Protein AF-A0A969IL76-F1 (afdb_monomer_lite)

Structure (mmCIF, N/CA/C/O backbone):
data_AF-A0A969IL76-F1
#
_entry.id   AF-A0A969IL76-F1
#
loop_
_atom_site.group_PDB
_atom_site.id
_atom_site.type_symbol
_atom_site.label_atom_id
_atom_site.label_alt_id
_atom_site.label_comp_id
_atom_site.label_asym_id
_atom_site.label_entity_id
_atom_site.label_seq_id
_atom_site.pdbx_PDB_ins_code
_atom_site.Cartn_x
_atom_site.Cartn_y
_atom_site.Cartn_z
_atom_site.occupancy
_atom_site.B_iso_or_equiv
_atom_site.auth_seq_id
_atom_site.auth_comp_id
_atom_site.auth_asym_id
_atom_site.auth_atom_id
_atom_site.pdbx_PDB_model_num
ATOM 1 N N . MET A 1 1 ? -56.607 18.723 45.621 1.00 51.91 1 MET A N 1
ATOM 2 C CA . MET A 1 1 ? -55.241 18.158 45.677 1.00 51.91 1 MET A CA 1
ATOM 3 C C . MET A 1 1 ? -55.173 16.922 44.776 1.00 51.91 1 MET A C 1
ATOM 5 O O . MET A 1 1 ? -55.652 15.881 45.191 1.00 51.91 1 MET A O 1
ATOM 9 N N . LYS A 1 2 ? -54.676 17.063 43.535 1.00 43.62 2 LYS A N 1
ATOM 10 C CA . LYS A 1 2 ? -53.879 16.081 42.757 1.00 43.62 2 LYS A CA 1
ATOM 11 C C . LYS A 1 2 ? -53.755 16.563 41.303 1.00 43.62 2 LYS A C 1
ATOM 13 O O . LYS A 1 2 ? -54.692 16.467 40.523 1.00 43.62 2 LYS A O 1
ATOM 18 N N . ARG A 1 3 ? -52.577 17.098 40.970 1.00 59.78 3 ARG A N 1
ATOM 19 C CA . ARG A 1 3 ? -52.021 17.029 39.610 1.00 59.78 3 ARG A CA 1
ATOM 20 C C . ARG A 1 3 ? -51.674 15.563 39.344 1.00 59.78 3 ARG A C 1
ATOM 22 O O . ARG A 1 3 ? -51.289 14.897 40.299 1.00 59.78 3 ARG A O 1
ATOM 29 N N . ASN A 1 4 ? -51.799 15.114 38.096 1.00 47.81 4 ASN A N 1
ATOM 30 C CA . ASN A 1 4 ? -50.833 14.242 37.422 1.00 47.81 4 ASN A CA 1
ATOM 31 C C . ASN A 1 4 ? -51.156 14.210 35.921 1.00 47.81 4 ASN A C 1
ATOM 33 O O . ASN A 1 4 ? -52.094 13.560 35.472 1.00 47.81 4 ASN A O 1
ATOM 37 N N . ASP A 1 5 ? -50.358 14.985 35.200 1.00 66.06 5 ASP A N 1
ATOM 38 C CA . ASP A 1 5 ? -50.086 14.936 33.769 1.00 66.06 5 ASP A CA 1
ATOM 39 C C . ASP A 1 5 ? -49.257 13.680 33.464 1.00 66.06 5 ASP A C 1
ATOM 41 O O . ASP A 1 5 ? -48.205 13.531 34.078 1.00 66.06 5 ASP A O 1
ATOM 45 N N . VAL A 1 6 ? -49.724 12.798 32.568 1.00 59.19 6 VAL A N 1
ATOM 46 C CA . VAL A 1 6 ? -48.875 11.921 31.737 1.00 59.19 6 VAL A CA 1
ATOM 47 C C . VAL A 1 6 ? -49.661 11.514 30.481 1.00 59.19 6 VAL A C 1
ATOM 49 O O . VAL A 1 6 ? -50.317 10.474 30.449 1.00 59.19 6 VAL A O 1
ATOM 52 N N . THR A 1 7 ? -49.537 12.283 29.401 1.00 58.59 7 THR A N 1
ATOM 53 C CA . THR A 1 7 ? -49.655 11.727 28.040 1.00 58.59 7 THR A CA 1
ATOM 54 C C . THR A 1 7 ? -48.449 12.156 27.214 1.00 58.59 7 THR A C 1
ATOM 56 O O . THR A 1 7 ? -48.545 13.014 26.340 1.00 58.59 7 THR A O 1
ATOM 59 N N . SER A 1 8 ? -47.291 11.554 27.492 1.00 55.03 8 SER A N 1
ATOM 60 C CA . SER A 1 8 ? -46.182 11.561 26.534 1.00 55.03 8 SER A CA 1
ATOM 61 C C . SER A 1 8 ? -46.466 10.513 25.451 1.00 55.03 8 SER A C 1
ATOM 63 O O . SER A 1 8 ? -46.697 9.351 25.796 1.00 55.03 8 SER A O 1
ATOM 65 N N . PRO A 1 9 ? -46.457 10.869 24.153 1.00 56.50 9 PRO A N 1
ATOM 66 C CA . PRO A 1 9 ? -46.603 9.890 23.080 1.00 56.50 9 PRO A CA 1
ATOM 67 C C . PRO A 1 9 ? -45.415 8.914 23.095 1.00 56.50 9 PRO A C 1
ATOM 69 O O . PRO A 1 9 ? -44.313 9.314 23.488 1.00 56.50 9 PRO A O 1
ATOM 72 N N . PRO A 1 10 ? -45.588 7.650 22.655 1.00 51.94 10 PRO A N 1
ATOM 73 C CA . PRO A 1 10 ? -44.478 6.716 22.561 1.00 51.94 10 PRO A CA 1
ATOM 74 C C . PRO A 1 10 ? -43.423 7.320 21.639 1.00 51.94 10 PRO A C 1
ATOM 76 O O . PRO A 1 10 ? -43.645 7.542 20.444 1.00 51.94 10 PRO A O 1
ATOM 79 N N . GLY A 1 11 ? -42.280 7.640 22.244 1.00 46.88 11 GLY A N 1
ATOM 80 C CA . GLY A 1 11 ? -41.111 8.129 21.548 1.00 46.88 11 GLY A CA 1
ATOM 81 C C . GLY A 1 11 ? -40.832 7.219 20.365 1.00 46.88 11 GLY A C 1
ATOM 82 O O . GLY A 1 11 ? -40.855 5.993 20.478 1.00 46.88 11 GLY A O 1
ATOM 83 N N . LYS A 1 12 ? -40.569 7.839 19.216 1.00 50.34 12 LYS A N 1
ATOM 84 C CA . LYS A 1 12 ? -39.973 7.204 18.045 1.00 50.34 12 LYS A CA 1
ATOM 85 C C . LYS A 1 12 ? -38.573 6.717 18.429 1.00 50.34 12 LYS A C 1
ATOM 87 O O . LYS A 1 12 ? -37.572 7.277 17.985 1.00 50.34 12 LYS A O 1
ATOM 92 N N . TYR A 1 13 ? -38.484 5.690 19.268 1.00 49.72 13 TYR A N 1
ATOM 93 C CA . TYR A 1 13 ? -37.278 4.910 19.459 1.00 49.72 13 TYR A CA 1
ATOM 94 C C . TYR A 1 13 ? -37.079 4.172 18.147 1.00 49.72 13 TYR A C 1
ATOM 96 O O . TYR A 1 13 ? -37.554 3.060 17.933 1.00 49.72 13 TYR A O 1
ATOM 104 N N . ARG A 1 14 ? -36.414 4.859 17.217 1.00 55.66 14 ARG A N 1
ATOM 105 C CA . ARG A 1 14 ? -35.751 4.261 16.073 1.00 55.66 14 ARG A CA 1
ATOM 106 C C . ARG A 1 14 ? -34.728 3.296 16.666 1.00 55.66 14 ARG A C 1
ATOM 108 O O . ARG A 1 14 ? -33.572 3.659 16.855 1.00 55.66 14 ARG A O 1
ATOM 115 N N . MET A 1 15 ? -35.190 2.094 17.007 1.00 47.78 15 MET A N 1
ATOM 116 C CA . MET A 1 15 ? -34.376 0.900 17.156 1.00 47.78 15 MET A CA 1
ATOM 117 C C . MET A 1 15 ? -33.636 0.789 15.834 1.00 47.78 15 MET A C 1
ATOM 119 O O . MET A 1 15 ? -34.172 0.329 14.827 1.00 47.78 15 MET A O 1
ATOM 123 N N . LYS A 1 16 ? -32.436 1.359 15.798 1.00 51.28 16 LYS A N 1
ATOM 124 C CA . LYS A 1 16 ? -31.482 1.137 14.731 1.00 51.28 16 LYS A CA 1
ATOM 125 C C . LYS A 1 16 ? -31.184 -0.351 14.855 1.00 51.28 16 LYS A C 1
ATOM 127 O O . LYS A 1 16 ? -30.433 -0.721 15.742 1.00 51.28 16 LYS A O 1
ATOM 132 N N . GLN A 1 17 ? -31.915 -1.179 14.104 1.00 54.22 17 GLN A N 1
ATOM 133 C CA . GLN A 1 17 ? -31.824 -2.632 14.182 1.00 54.22 17 GLN A CA 1
ATOM 134 C C . GLN A 1 17 ? -30.349 -3.001 14.098 1.00 54.22 17 GLN A C 1
ATOM 136 O O . GLN A 1 17 ? -29.702 -2.761 13.074 1.00 54.22 17 GLN A O 1
ATOM 141 N N . ASP A 1 18 ? -29.807 -3.497 15.206 1.00 57.97 18 ASP A N 1
ATOM 142 C CA . ASP A 1 18 ? -28.449 -3.995 15.211 1.00 57.97 18 ASP A CA 1
ATOM 143 C C . ASP A 1 18 ? -28.420 -5.208 14.273 1.00 57.97 18 ASP A C 1
ATOM 145 O O . ASP A 1 18 ? -29.303 -6.070 14.355 1.00 57.97 18 ASP A O 1
ATOM 149 N N . PRO A 1 19 ? -27.473 -5.269 13.322 1.00 64.38 19 PRO A N 1
ATOM 150 C CA . PRO A 1 19 ? -27.404 -6.385 12.393 1.00 64.38 19 PRO A CA 1
ATOM 151 C C . PRO A 1 19 ? -27.241 -7.704 13.168 1.00 64.38 19 PRO A C 1
ATOM 153 O O . PRO A 1 19 ? -26.547 -7.716 14.193 1.00 64.38 19 PRO A O 1
ATOM 156 N N . PRO A 1 20 ? -27.846 -8.813 12.695 1.00 71.62 20 PRO A N 1
ATOM 157 C CA . PRO A 1 20 ? -27.780 -10.108 13.367 1.00 71.62 20 PRO A CA 1
ATOM 158 C C . PRO A 1 20 ? -26.335 -10.494 13.702 1.00 71.62 20 PRO A C 1
ATOM 160 O O . PRO A 1 20 ? -25.416 -10.218 12.928 1.00 71.62 20 PRO A O 1
ATOM 163 N N . ALA A 1 21 ? -26.130 -11.134 14.858 1.00 73.75 21 ALA A N 1
ATOM 164 C CA . ALA A 1 21 ? -24.804 -11.432 15.413 1.00 73.75 21 ALA A CA 1
ATOM 165 C C . ALA A 1 21 ? -23.861 -12.120 14.406 1.00 73.75 21 ALA A C 1
ATOM 167 O O . ALA A 1 21 ? -22.686 -11.768 14.330 1.00 73.75 21 ALA A O 1
ATOM 168 N N . GLN A 1 22 ? -24.409 -12.996 13.560 1.00 74.25 22 GLN A N 1
ATOM 169 C CA . GLN A 1 22 ? -23.698 -13.670 12.470 1.00 74.25 22 GLN A CA 1
ATOM 170 C C . GLN A 1 22 ? -23.062 -12.690 11.467 1.00 74.25 22 GLN A C 1
ATOM 172 O O . GLN A 1 22 ? -21.911 -12.863 11.077 1.00 74.25 22 GLN A O 1
ATOM 177 N N . LEU A 1 23 ? -23.756 -11.609 11.084 1.00 73.81 23 LEU A N 1
ATOM 178 C CA . LEU A 1 23 ? -23.204 -10.592 10.177 1.00 73.81 23 LEU A CA 1
ATOM 179 C C . LEU A 1 23 ? -22.074 -9.790 10.834 1.00 73.81 23 LEU A C 1
ATOM 181 O O . LEU A 1 23 ? -21.126 -9.397 10.154 1.00 73.81 23 LEU A O 1
ATOM 185 N N . ARG A 1 24 ? -22.155 -9.551 12.151 1.00 72.62 24 ARG A N 1
ATOM 186 C CA . ARG A 1 24 ? -21.097 -8.851 12.902 1.00 72.62 24 ARG A CA 1
ATOM 187 C C . ARG A 1 24 ? -19.829 -9.697 12.992 1.00 72.62 24 ARG A C 1
ATOM 189 O O . ARG A 1 24 ? -18.735 -9.159 12.836 1.00 72.62 24 ARG A O 1
ATOM 196 N N . GLU A 1 25 ? -19.985 -10.998 13.211 1.00 77.75 25 GLU A N 1
ATOM 197 C CA . GLU A 1 25 ? -18.880 -11.954 13.264 1.00 77.75 25 GLU A CA 1
ATOM 198 C C . GLU A 1 25 ? -18.184 -12.088 11.900 1.00 77.75 25 GLU A C 1
ATOM 200 O O . GLU A 1 25 ? -16.973 -11.881 11.806 1.00 77.75 25 GLU A O 1
ATOM 205 N N . LEU A 1 26 ? -18.948 -12.316 10.823 1.00 78.44 26 LEU A N 1
ATOM 206 C CA . LEU A 1 26 ? -18.424 -12.4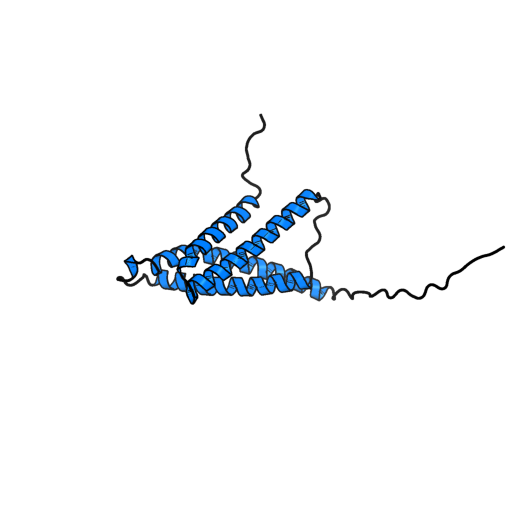03 9.451 1.00 78.44 26 LEU A CA 1
ATOM 207 C C . LEU A 1 26 ? -17.672 -11.131 9.028 1.00 78.44 26 LEU A C 1
ATOM 209 O O . LEU A 1 26 ? -16.605 -11.203 8.411 1.00 78.44 26 LEU A O 1
ATOM 213 N N . TYR A 1 27 ? -18.194 -9.956 9.389 1.00 78.31 27 TYR A N 1
ATOM 214 C CA . TYR A 1 27 ? -17.520 -8.677 9.164 1.00 78.31 27 TYR A CA 1
ATOM 215 C C . TYR A 1 27 ? -16.180 -8.587 9.906 1.00 78.31 27 TYR A C 1
ATOM 217 O O . TYR A 1 27 ? -15.176 -8.182 9.315 1.00 78.31 27 TYR A O 1
ATOM 225 N N . HIS A 1 28 ? -16.149 -8.965 11.188 1.00 80.31 28 HIS A N 1
ATOM 226 C CA . HIS A 1 28 ? -14.937 -8.888 12.001 1.00 80.31 28 HIS A CA 1
ATOM 227 C C . HIS A 1 28 ? -13.825 -9.776 11.425 1.00 80.31 28 HIS A C 1
ATOM 229 O O . HIS A 1 28 ? -12.688 -9.325 11.275 1.00 80.31 28 HIS A O 1
ATOM 235 N N . TRP A 1 29 ? -14.168 -10.996 11.002 1.00 84.94 29 TRP A N 1
ATOM 236 C CA . TRP A 1 29 ? -13.247 -11.888 10.295 1.00 84.94 29 TRP A CA 1
ATOM 237 C C . TRP A 1 29 ? -12.781 -11.312 8.958 1.00 84.94 29 TRP A C 1
ATOM 239 O O . TRP A 1 29 ? -11.582 -11.308 8.682 1.00 84.94 29 TRP A O 1
ATOM 249 N N . SER A 1 30 ? -13.699 -10.752 8.164 1.00 86.25 30 SER A N 1
ATOM 250 C CA . SER A 1 30 ? -13.364 -10.120 6.881 1.00 86.25 30 SER A CA 1
ATOM 251 C C . SER A 1 30 ? -12.341 -8.995 7.052 1.00 86.25 30 SER A C 1
ATOM 253 O O . SER A 1 30 ? -11.393 -8.899 6.275 1.00 86.25 30 SER A O 1
ATOM 255 N N . LEU A 1 31 ? -12.470 -8.168 8.095 1.00 87.12 31 LEU A N 1
ATOM 256 C CA . LEU A 1 31 ? -11.498 -7.114 8.391 1.00 87.12 31 LEU A CA 1
ATOM 257 C C . LEU A 1 31 ? -10.123 -7.646 8.803 1.00 87.12 31 LEU A C 1
ATOM 259 O O . LEU A 1 31 ? -9.113 -7.048 8.426 1.00 87.12 31 LEU A O 1
ATOM 263 N N . ILE A 1 32 ? -10.076 -8.736 9.573 1.00 89.00 32 ILE A N 1
ATOM 264 C CA . ILE A 1 32 ? -8.818 -9.376 9.978 1.00 89.00 32 ILE A CA 1
ATOM 265 C C . ILE A 1 32 ? -8.110 -9.945 8.747 1.00 89.00 32 ILE A C 1
ATOM 267 O O . ILE A 1 32 ? -6.932 -9.658 8.532 1.00 89.00 32 ILE A O 1
ATOM 271 N N . VAL A 1 33 ? -8.831 -10.692 7.908 1.00 91.94 33 VAL A N 1
ATOM 272 C CA . VAL A 1 33 ? -8.280 -11.284 6.680 1.00 91.94 33 VAL A CA 1
ATOM 273 C C . VAL A 1 33 ? -7.801 -10.194 5.726 1.00 91.94 33 VAL A C 1
ATOM 275 O O . VAL A 1 33 ? -6.651 -10.228 5.291 1.00 91.94 33 VAL A O 1
ATOM 278 N N . LEU A 1 34 ? -8.628 -9.173 5.464 1.00 91.62 34 LEU A N 1
ATOM 279 C CA . LEU A 1 34 ? -8.234 -8.022 4.644 1.00 91.62 34 LEU A CA 1
ATOM 280 C C . LEU A 1 34 ? -7.002 -7.315 5.212 1.00 91.62 34 LEU A C 1
ATOM 282 O O . LEU A 1 34 ? -6.177 -6.808 4.454 1.00 91.62 34 LEU A O 1
ATOM 286 N N . HIS A 1 35 ? -6.851 -7.268 6.537 1.00 90.94 35 HIS A N 1
ATOM 287 C CA . HIS A 1 35 ? -5.678 -6.666 7.147 1.00 90.94 35 HIS A CA 1
ATOM 288 C C . HIS A 1 35 ? -4.403 -7.437 6.896 1.00 90.94 35 HIS A C 1
ATOM 290 O O . HIS A 1 35 ? -3.450 -6.843 6.393 1.00 90.94 35 HIS A O 1
ATOM 296 N N . TRP A 1 36 ? -4.399 -8.726 7.198 1.00 95.69 36 TRP A N 1
ATOM 297 C CA . TRP A 1 36 ? -3.220 -9.550 6.978 1.00 95.69 36 TRP A CA 1
ATOM 298 C C . TRP A 1 36 ? -2.879 -9.677 5.496 1.00 95.69 36 TRP A C 1
ATOM 300 O O . TRP A 1 36 ? -1.701 -9.651 5.148 1.00 95.69 3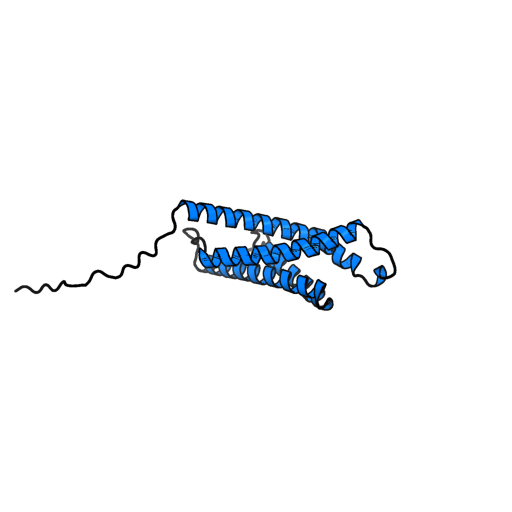6 TRP A O 1
ATOM 310 N N . LEU A 1 37 ? -3.885 -9.698 4.618 1.00 96.12 37 LEU A N 1
ATOM 311 C CA . LEU A 1 37 ? -3.671 -9.670 3.174 1.00 96.12 37 LEU A CA 1
ATOM 312 C C . LEU A 1 37 ? -2.960 -8.386 2.725 1.00 96.12 37 LEU A C 1
ATOM 314 O O . LEU A 1 37 ? -1.965 -8.458 2.008 1.00 96.12 37 LEU A O 1
ATOM 318 N N . VAL A 1 38 ? -3.416 -7.211 3.176 1.00 94.31 38 VAL A N 1
ATOM 319 C CA . VAL A 1 38 ? -2.739 -5.938 2.865 1.00 94.31 38 VAL A CA 1
ATOM 320 C C . VAL A 1 38 ? -1.315 -5.924 3.424 1.00 94.31 38 VAL A C 1
ATOM 322 O O . VAL A 1 38 ? -0.404 -5.502 2.719 1.00 94.31 38 VAL A O 1
ATOM 325 N N . VAL A 1 39 ? -1.095 -6.419 4.646 1.00 94.44 39 VAL A N 1
ATOM 326 C CA . VAL A 1 39 ? 0.253 -6.513 5.235 1.00 94.44 39 VAL A CA 1
ATOM 327 C C . VAL A 1 39 ? 1.167 -7.397 4.379 1.00 94.44 39 VAL A C 1
ATOM 329 O O . VAL A 1 39 ? 2.271 -6.973 4.042 1.00 94.44 39 VAL A O 1
ATOM 332 N N . ALA A 1 40 ? 0.706 -8.580 3.966 1.00 96.69 40 ALA A N 1
ATOM 333 C CA . ALA A 1 40 ? 1.473 -9.483 3.109 1.00 96.69 40 ALA A CA 1
ATOM 334 C C . ALA A 1 40 ? 1.823 -8.838 1.756 1.00 96.69 40 ALA A C 1
ATOM 336 O O . ALA A 1 40 ? 2.966 -8.919 1.303 1.00 96.69 40 ALA A O 1
ATOM 337 N N . LEU A 1 41 ? 0.870 -8.131 1.140 1.00 96.12 41 LEU A N 1
ATOM 338 C CA . LEU A 1 41 ? 1.114 -7.403 -0.106 1.00 96.12 41 LEU A CA 1
ATOM 339 C C . LEU A 1 41 ? 2.113 -6.256 0.087 1.00 96.12 41 LEU A C 1
ATOM 341 O O . LEU A 1 41 ? 2.980 -6.072 -0.761 1.00 96.12 41 LEU A O 1
ATOM 345 N N . VAL A 1 42 ? 2.052 -5.515 1.197 1.00 95.06 42 VAL A N 1
ATOM 346 C CA . VAL A 1 42 ? 3.029 -4.457 1.517 1.00 95.06 42 VAL A CA 1
ATOM 347 C C . VAL A 1 42 ? 4.440 -5.031 1.695 1.00 95.06 42 VAL A C 1
ATOM 349 O O . VAL A 1 42 ? 5.408 -4.431 1.228 1.00 95.06 42 VAL A O 1
ATOM 352 N N . VAL A 1 43 ? 4.581 -6.213 2.300 1.00 95.81 43 VAL A N 1
ATOM 353 C CA . VAL A 1 43 ? 5.878 -6.909 2.369 1.00 95.81 43 VAL A CA 1
ATOM 354 C C . VAL A 1 43 ? 6.372 -7.273 0.966 1.00 95.81 43 VAL A C 1
ATOM 356 O O . VAL A 1 43 ? 7.526 -6.998 0.635 1.00 95.81 43 VAL A O 1
ATOM 359 N N . ALA A 1 44 ? 5.501 -7.814 0.109 1.00 95.94 44 ALA A N 1
ATOM 360 C CA . ALA A 1 44 ? 5.847 -8.108 -1.282 1.00 95.94 44 ALA A CA 1
ATOM 361 C C . ALA A 1 44 ? 6.269 -6.843 -2.055 1.00 95.94 44 ALA A C 1
ATOM 363 O O . ALA A 1 44 ? 7.243 -6.882 -2.810 1.00 95.94 44 ALA A O 1
ATOM 364 N N . GLN A 1 45 ? 5.600 -5.704 -1.827 1.00 95.94 45 GLN A N 1
ATOM 365 C CA . GLN A 1 45 ? 5.993 -4.406 -2.389 1.00 95.94 45 GLN A CA 1
ATOM 366 C C . GLN A 1 45 ? 7.410 -4.018 -1.972 1.00 95.94 45 GLN A C 1
ATOM 368 O O . GLN A 1 45 ? 8.211 -3.629 -2.820 1.00 95.94 45 GLN A O 1
ATOM 373 N N . TYR A 1 46 ? 7.739 -4.150 -0.685 1.00 95.12 46 TYR A N 1
ATOM 374 C CA . TYR A 1 46 ? 9.066 -3.804 -0.184 1.00 95.12 46 TYR A CA 1
ATOM 375 C C . TYR A 1 46 ? 10.161 -4.653 -0.837 1.00 95.12 46 TYR A C 1
ATOM 377 O O . TYR A 1 46 ? 11.121 -4.100 -1.375 1.00 95.12 46 TYR A O 1
ATOM 385 N N . VAL A 1 47 ? 9.983 -5.977 -0.870 1.00 96.06 47 VAL A N 1
ATOM 386 C CA . VAL A 1 47 ? 10.967 -6.913 -1.444 1.00 96.06 47 VAL A CA 1
ATOM 387 C C . VAL A 1 47 ? 11.173 -6.676 -2.944 1.00 96.06 47 VAL A C 1
ATOM 389 O O . VAL A 1 47 ? 12.293 -6.769 -3.441 1.00 96.06 47 VAL A O 1
ATOM 392 N N . THR A 1 48 ? 10.112 -6.330 -3.673 1.00 95.69 48 THR A N 1
ATOM 393 C CA . THR A 1 48 ? 10.170 -6.103 -5.129 1.00 95.69 48 THR A CA 1
ATOM 394 C C . THR A 1 48 ? 10.568 -4.678 -5.523 1.00 95.69 48 THR A C 1
ATOM 396 O O . THR A 1 48 ? 10.941 -4.445 -6.672 1.00 95.69 48 THR A O 1
ATOM 399 N N . SER A 1 49 ? 10.548 -3.722 -4.589 1.00 93.06 49 SER A N 1
ATOM 400 C CA . SER A 1 49 ? 10.766 -2.292 -4.872 1.00 93.06 49 SER A CA 1
ATOM 401 C C . SER A 1 49 ? 12.098 -1.988 -5.566 1.00 93.06 49 SER A C 1
ATOM 403 O O . SER A 1 49 ? 12.168 -1.116 -6.433 1.00 93.06 49 SER A O 1
ATOM 405 N N . ALA A 1 50 ? 13.160 -2.730 -5.240 1.00 91.31 50 ALA A N 1
ATOM 406 C CA . ALA A 1 50 ? 14.480 -2.521 -5.824 1.00 91.31 50 ALA A CA 1
ATOM 407 C C . ALA A 1 50 ? 14.515 -2.802 -7.341 1.00 91.31 50 ALA A C 1
ATOM 409 O O . ALA A 1 50 ? 15.298 -2.169 -8.055 1.00 91.31 50 ALA A O 1
ATOM 410 N N . ALA A 1 51 ? 13.652 -3.694 -7.842 1.00 90.75 51 ALA A N 1
ATOM 411 C CA . ALA A 1 51 ? 13.553 -4.002 -9.267 1.00 90.75 51 ALA A CA 1
ATOM 412 C C . ALA A 1 51 ? 13.029 -2.814 -10.084 1.00 90.75 51 ALA A C 1
ATOM 414 O O . ALA A 1 51 ? 13.542 -2.565 -11.173 1.00 90.75 51 ALA A O 1
ATOM 415 N N . MET A 1 52 ? 12.107 -2.010 -9.531 1.00 89.81 52 MET A N 1
ATOM 416 C CA . MET A 1 52 ? 11.595 -0.804 -10.203 1.00 89.81 52 MET A CA 1
ATOM 417 C C . MET A 1 52 ? 12.739 0.146 -10.580 1.00 89.81 52 MET A C 1
ATOM 419 O O . MET A 1 52 ? 12.763 0.680 -11.687 1.00 89.81 52 MET A O 1
ATOM 423 N N . LEU A 1 53 ? 13.731 0.313 -9.693 1.00 87.44 53 LEU A N 1
ATOM 424 C CA . LEU A 1 53 ? 14.909 1.140 -9.969 1.00 87.44 53 LEU A CA 1
ATOM 425 C C . LEU A 1 53 ? 15.878 0.500 -10.965 1.00 87.44 53 LEU A C 1
ATOM 427 O O . LEU A 1 53 ? 16.569 1.234 -11.665 1.00 87.44 53 LEU A O 1
ATOM 431 N N . ARG A 1 54 ? 16.004 -0.831 -10.996 1.00 86.75 54 ARG A N 1
ATOM 432 C CA . ARG A 1 54 ? 16.914 -1.509 -11.933 1.00 86.75 54 ARG A CA 1
ATOM 433 C C . ARG A 1 54 ? 16.372 -1.446 -13.357 1.00 86.75 54 ARG A C 1
ATOM 435 O O . ARG A 1 54 ? 17.086 -0.967 -14.231 1.00 86.75 54 ARG A O 1
ATOM 442 N N . VAL A 1 55 ? 15.093 -1.773 -13.541 1.00 84.94 55 VAL A N 1
ATOM 443 C CA . VAL A 1 55 ? 14.422 -1.785 -14.851 1.00 84.94 55 VAL A CA 1
ATOM 444 C C . VAL A 1 55 ? 14.329 -0.387 -15.476 1.00 84.94 55 VAL A C 1
ATOM 446 O O . VAL A 1 55 ? 14.531 -0.241 -16.676 1.00 84.94 55 VAL A O 1
ATOM 449 N N . HIS A 1 56 ? 14.077 0.658 -14.682 1.00 81.31 56 HIS A N 1
ATOM 450 C CA . HIS A 1 56 ? 13.837 2.016 -15.201 1.00 81.31 56 HIS A CA 1
ATOM 451 C C . HIS A 1 56 ? 15.072 2.932 -15.165 1.00 81.31 56 HIS A C 1
ATOM 453 O O . HIS A 1 56 ? 14.968 4.141 -15.387 1.00 81.31 56 HIS A O 1
ATOM 459 N N . LYS A 1 57 ? 16.262 2.398 -14.859 1.00 78.56 57 LYS A N 1
ATOM 460 C CA . LYS A 1 57 ? 17.494 3.198 -14.843 1.00 78.56 57 LYS A CA 1
ATOM 461 C C . LYS A 1 57 ? 17.935 3.544 -16.271 1.00 78.56 57 LYS A C 1
ATOM 463 O O . LYS A 1 57 ? 18.013 2.645 -17.103 1.00 78.56 57 LYS A O 1
ATOM 468 N N . PRO A 1 58 ? 18.390 4.786 -16.539 1.00 61.62 58 PRO A N 1
ATOM 469 C CA . PRO A 1 58 ? 18.834 5.200 -17.875 1.00 61.62 58 PRO A CA 1
ATOM 470 C C . PRO A 1 58 ? 19.926 4.310 -18.485 1.00 61.62 58 PRO A C 1
ATOM 472 O O . PRO A 1 58 ? 19.959 4.093 -19.689 1.00 61.62 58 PRO A O 1
ATOM 475 N N . ARG A 1 59 ? 20.808 3.741 -17.649 1.00 60.97 59 ARG A N 1
ATOM 476 C CA . ARG A 1 59 ? 21.879 2.831 -18.095 1.00 60.97 59 ARG A CA 1
ATOM 477 C C . ARG A 1 59 ? 21.370 1.476 -18.603 1.00 60.97 59 ARG A C 1
ATOM 479 O O . ARG A 1 59 ? 22.096 0.812 -19.329 1.00 60.97 59 ARG A O 1
ATOM 486 N N . GLN A 1 60 ? 20.151 1.075 -18.242 1.00 60.81 60 GLN A N 1
ATOM 487 C CA . GLN A 1 60 ? 19.513 -0.148 -18.738 1.00 60.81 60 GLN A CA 1
ATOM 488 C C . GLN A 1 60 ? 18.698 0.086 -20.015 1.00 60.81 60 GLN A C 1
ATOM 490 O O . GLN A 1 60 ? 18.249 -0.873 -20.620 1.00 60.81 60 GLN A O 1
ATOM 495 N N . ILE A 1 61 ? 18.571 1.325 -20.506 1.00 59.47 61 ILE A N 1
ATOM 496 C CA . ILE A 1 61 ? 17.912 1.592 -21.799 1.00 59.47 61 ILE A CA 1
ATOM 497 C C . ILE A 1 61 ? 18.657 0.894 -22.955 1.00 59.47 61 ILE A C 1
ATOM 499 O O . ILE A 1 61 ? 18.045 0.502 -23.942 1.00 59.47 61 ILE A O 1
ATOM 503 N N . PHE A 1 62 ? 19.969 0.679 -22.809 1.00 66.56 62 PHE A N 1
ATOM 504 C CA . PHE A 1 62 ? 20.822 0.048 -23.822 1.00 66.56 62 PHE A CA 1
ATOM 505 C C . PHE A 1 62 ? 21.171 -1.422 -23.527 1.00 66.56 62 PHE A C 1
ATOM 507 O O . PHE A 1 62 ? 21.931 -2.027 -24.281 1.00 66.56 62 PHE A O 1
ATOM 514 N N . ALA A 1 63 ? 20.639 -2.011 -22.451 1.00 70.06 63 ALA A N 1
ATOM 515 C CA . ALA A 1 63 ? 20.925 -3.388 -22.047 1.00 70.06 63 ALA A CA 1
ATOM 516 C C . ALA A 1 63 ? 19.629 -4.120 -21.680 1.00 70.06 63 ALA A C 1
ATOM 518 O O . ALA A 1 63 ? 18.757 -3.554 -21.033 1.00 70.06 63 ALA A O 1
ATOM 519 N N . ARG A 1 64 ? 19.486 -5.393 -22.066 1.00 75.88 64 ARG A N 1
ATOM 520 C CA . ARG A 1 64 ? 18.291 -6.166 -21.694 1.00 75.88 64 ARG A CA 1
ATOM 521 C C . ARG A 1 64 ? 18.246 -6.361 -20.167 1.00 75.88 64 ARG A C 1
ATOM 523 O O . ARG A 1 64 ? 19.238 -6.849 -19.622 1.00 75.88 64 ARG A O 1
ATOM 530 N N . PRO A 1 65 ? 17.141 -6.004 -19.484 1.00 81.00 65 PRO A N 1
ATOM 531 C CA . PRO A 1 65 ? 16.987 -6.260 -18.054 1.00 81.00 65 PRO A CA 1
ATOM 532 C C . PRO A 1 65 ? 16.995 -7.760 -17.739 1.00 81.00 65 PRO A C 1
ATOM 534 O O . PRO A 1 65 ? 16.594 -8.576 -18.572 1.00 81.00 65 PRO A O 1
ATOM 537 N N . ASP A 1 66 ? 17.415 -8.113 -16.524 1.00 88.88 66 ASP A N 1
ATOM 538 C CA . ASP A 1 66 ? 17.336 -9.486 -16.018 1.00 88.88 66 ASP A CA 1
ATOM 539 C C . ASP A 1 66 ? 15.862 -9.960 -16.002 1.00 88.88 66 ASP A C 1
ATOM 541 O O . ASP A 1 66 ? 14.989 -9.215 -15.537 1.00 88.88 66 ASP A O 1
ATOM 545 N N . PRO A 1 67 ? 15.540 -11.177 -16.483 1.00 90.81 67 PRO A N 1
ATOM 546 C CA . PRO A 1 67 ? 14.188 -11.732 -16.402 1.00 90.81 67 PRO A CA 1
ATOM 547 C C . PRO A 1 67 ? 13.565 -11.689 -14.997 1.00 90.81 67 PRO A C 1
ATOM 549 O O . PRO A 1 67 ? 12.359 -11.458 -14.868 1.00 90.81 67 PRO A O 1
ATOM 552 N N . LEU A 1 68 ? 14.363 -11.872 -13.940 1.00 93.12 68 LEU A N 1
ATOM 553 C CA . LEU A 1 68 ? 13.889 -11.779 -12.558 1.00 93.12 68 LEU A CA 1
ATOM 554 C C . LEU A 1 68 ? 13.487 -10.350 -12.183 1.00 93.12 68 LEU A C 1
ATOM 556 O O . LEU A 1 68 ? 12.490 -10.164 -11.484 1.00 93.12 68 LEU A O 1
ATOM 560 N N . ASP A 1 69 ? 14.203 -9.342 -12.680 1.00 92.38 69 ASP A N 1
ATOM 561 C CA . ASP A 1 69 ? 13.862 -7.936 -12.452 1.00 92.38 69 ASP A CA 1
ATOM 562 C C . ASP A 1 69 ? 12.548 -7.562 -13.144 1.00 92.38 69 ASP A C 1
ATOM 564 O O . ASP A 1 69 ? 11.724 -6.854 -12.563 1.00 92.38 69 ASP A O 1
ATOM 568 N N . LEU A 1 70 ? 12.300 -8.093 -14.345 1.00 92.50 70 LEU A N 1
ATOM 569 C CA . LEU A 1 70 ? 11.027 -7.911 -15.053 1.00 92.50 70 LEU A CA 1
ATOM 570 C C . LEU A 1 70 ? 9.858 -8.569 -14.309 1.00 92.50 70 LEU A C 1
ATOM 572 O O . LEU A 1 70 ? 8.777 -7.976 -14.197 1.00 92.50 70 LEU A O 1
ATOM 576 N N . LEU A 1 71 ? 10.071 -9.769 -13.761 1.00 95.19 71 LEU A N 1
ATOM 577 C CA . LEU A 1 71 ? 9.074 -10.451 -12.939 1.00 95.19 71 LEU A CA 1
ATOM 578 C C . LEU A 1 71 ? 8.774 -9.654 -11.663 1.00 95.19 71 LEU A C 1
ATOM 580 O O . LEU A 1 71 ? 7.610 -9.382 -11.370 1.00 95.19 71 LEU A O 1
ATOM 584 N N . GLN A 1 72 ? 9.806 -9.236 -10.925 1.00 95.12 72 GLN A N 1
ATOM 585 C CA . GLN A 1 72 ? 9.650 -8.441 -9.702 1.00 95.12 72 GLN A CA 1
ATOM 586 C C . GLN A 1 72 ? 8.960 -7.102 -9.977 1.00 95.12 72 GLN A C 1
ATOM 588 O O . GLN A 1 72 ? 8.062 -6.722 -9.230 1.00 95.12 72 GLN A O 1
ATOM 593 N N . ASN A 1 73 ? 9.318 -6.426 -11.070 1.00 94.25 73 ASN A N 1
ATOM 594 C CA . ASN A 1 73 ? 8.664 -5.204 -11.534 1.00 94.25 73 ASN A CA 1
ATOM 595 C C . ASN A 1 73 ? 7.166 -5.428 -11.796 1.00 94.25 73 ASN A C 1
ATOM 597 O O . ASN A 1 73 ? 6.322 -4.667 -11.328 1.00 94.25 73 ASN A O 1
ATOM 601 N N . THR A 1 74 ? 6.828 -6.518 -12.485 1.00 95.06 74 THR A N 1
ATOM 602 C CA . THR A 1 74 ? 5.435 -6.894 -12.767 1.00 95.06 74 THR A CA 1
ATOM 603 C C . THR A 1 74 ? 4.666 -7.165 -11.474 1.00 95.06 74 THR A C 1
ATOM 605 O O . THR A 1 74 ? 3.584 -6.611 -11.272 1.00 95.06 74 THR A O 1
ATOM 608 N N . ILE A 1 75 ? 5.239 -7.958 -10.562 1.00 97.12 75 ILE A N 1
ATOM 609 C CA . ILE A 1 75 ? 4.647 -8.233 -9.245 1.00 97.12 75 ILE A CA 1
ATOM 610 C C . ILE A 1 75 ? 4.425 -6.927 -8.478 1.00 97.12 75 ILE A C 1
ATOM 612 O O . ILE A 1 75 ? 3.346 -6.734 -7.921 1.00 97.12 75 ILE A O 1
ATOM 616 N N . HIS A 1 76 ? 5.402 -6.017 -8.476 1.00 96.94 76 HIS A N 1
ATOM 617 C CA . HIS A 1 76 ? 5.306 -4.733 -7.786 1.00 96.94 76 HIS A CA 1
ATOM 618 C C . HIS A 1 76 ? 4.122 -3.904 -8.302 1.00 96.94 76 HIS A C 1
ATOM 620 O O . HIS A 1 76 ? 3.288 -3.460 -7.513 1.00 96.94 76 HIS A O 1
ATOM 626 N N . ILE A 1 77 ? 3.984 -3.761 -9.621 1.00 95.38 77 ILE A N 1
ATOM 627 C CA . ILE A 1 77 ? 2.896 -2.979 -10.227 1.00 95.38 77 ILE A CA 1
ATOM 628 C C . ILE A 1 77 ? 1.529 -3.582 -9.877 1.00 95.38 77 ILE A C 1
ATOM 630 O O . ILE A 1 77 ? 0.654 -2.884 -9.358 1.00 95.38 77 ILE A O 1
ATOM 634 N N . TRP A 1 78 ? 1.339 -4.884 -10.109 1.00 96.56 78 TRP A N 1
ATOM 635 C CA . TRP A 1 78 ? 0.037 -5.525 -9.904 1.00 96.56 78 TRP A CA 1
ATOM 636 C C . TRP A 1 78 ? -0.347 -5.632 -8.430 1.00 96.56 78 TRP A C 1
ATOM 638 O O . TRP A 1 78 ? -1.482 -5.315 -8.070 1.00 96.56 78 TRP A O 1
ATOM 648 N N . ALA A 1 79 ? 0.587 -6.007 -7.553 1.00 96.81 79 ALA A N 1
ATOM 649 C CA . ALA A 1 79 ? 0.316 -6.040 -6.118 1.00 96.81 79 ALA A CA 1
ATOM 650 C C . ALA A 1 79 ? 0.039 -4.631 -5.561 1.00 96.81 79 ALA A C 1
ATOM 652 O O . ALA A 1 79 ? -0.810 -4.487 -4.681 1.00 96.81 79 ALA A O 1
ATOM 653 N N . GLY A 1 80 ? 0.672 -3.586 -6.108 1.00 95.88 80 GLY A N 1
ATOM 654 C CA . GLY A 1 80 ? 0.419 -2.196 -5.727 1.00 95.88 80 GLY A CA 1
ATOM 655 C C . GLY A 1 80 ? -1.011 -1.765 -6.053 1.00 95.88 80 GLY A C 1
ATOM 656 O O . GLY A 1 80 ? -1.706 -1.209 -5.200 1.00 95.88 80 GLY A O 1
ATOM 657 N N . LEU A 1 81 ? -1.497 -2.106 -7.250 1.00 95.62 81 LEU A N 1
ATOM 658 C CA . LEU A 1 81 ? -2.891 -1.867 -7.642 1.00 95.62 81 LEU A CA 1
ATOM 659 C C . LEU A 1 81 ? -3.882 -2.650 -6.770 1.00 95.62 81 LEU A C 1
ATOM 661 O O . LEU A 1 81 ? -4.900 -2.096 -6.349 1.00 95.62 81 LEU A O 1
ATOM 665 N N . MET A 1 82 ? -3.573 -3.907 -6.436 1.00 96.44 82 MET A N 1
ATOM 666 C CA . MET A 1 82 ? -4.410 -4.705 -5.531 1.00 96.44 82 MET A CA 1
ATOM 667 C C . MET A 1 82 ? -4.520 -4.072 -4.140 1.00 96.44 82 MET A C 1
ATOM 669 O O . MET A 1 82 ? -5.612 -4.045 -3.572 1.00 96.44 82 MET A O 1
ATOM 673 N N . ILE A 1 83 ? -3.434 -3.503 -3.603 1.00 95.81 83 ILE A N 1
ATOM 674 C CA . ILE A 1 83 ? -3.472 -2.794 -2.313 1.00 95.81 83 ILE A CA 1
ATOM 675 C C . ILE A 1 83 ? -4.459 -1.622 -2.361 1.00 95.81 83 ILE A C 1
ATOM 677 O O . ILE A 1 83 ? -5.228 -1.463 -1.415 1.00 95.81 83 ILE A O 1
ATOM 681 N N . ILE A 1 84 ? -4.490 -0.831 -3.440 1.00 94.69 84 ILE A N 1
ATOM 682 C CA . ILE A 1 84 ? -5.430 0.300 -3.575 1.00 94.69 84 ILE A CA 1
ATOM 683 C C . ILE A 1 84 ? -6.877 -0.193 -3.498 1.00 94.69 84 ILE A C 1
ATOM 685 O O . ILE A 1 84 ? -7.674 0.343 -2.723 1.00 94.69 84 ILE A O 1
ATOM 689 N N . VAL A 1 85 ? -7.207 -1.241 -4.256 1.00 95.69 85 VAL A N 1
ATOM 690 C CA . VAL A 1 85 ? -8.556 -1.828 -4.281 1.00 95.69 85 VAL A CA 1
ATOM 691 C C . VAL A 1 85 ? -8.937 -2.376 -2.904 1.00 95.69 85 VAL A C 1
ATOM 693 O O . VAL A 1 85 ? -10.003 -2.053 -2.376 1.00 95.69 85 VAL A O 1
ATOM 696 N N . LEU A 1 86 ? -8.054 -3.152 -2.273 1.00 95.06 86 LEU A N 1
ATOM 697 C CA . LEU A 1 86 ? -8.301 -3.729 -0.949 1.00 95.06 86 LEU A CA 1
ATOM 698 C C . LEU A 1 86 ? -8.425 -2.658 0.137 1.00 95.06 86 LEU A C 1
ATOM 700 O O . LEU A 1 86 ? -9.244 -2.793 1.048 1.00 95.06 86 LEU A O 1
ATOM 704 N N . MET A 1 87 ? -7.658 -1.573 0.038 1.00 94.25 87 MET A N 1
ATOM 705 C CA . MET A 1 87 ? -7.770 -0.432 0.943 1.00 94.25 87 MET A CA 1
ATOM 706 C C . MET A 1 87 ? -9.090 0.312 0.760 1.00 94.25 87 MET A C 1
ATOM 708 O O . MET A 1 87 ? -9.714 0.665 1.762 1.00 94.25 87 MET A O 1
ATOM 712 N N . ALA A 1 88 ? -9.563 0.491 -0.476 1.00 93.25 88 ALA A N 1
ATOM 713 C CA . ALA A 1 88 ? -10.880 1.065 -0.740 1.00 93.25 88 ALA A CA 1
ATOM 714 C C . ALA A 1 88 ? -11.999 0.207 -0.123 1.00 93.25 88 ALA A C 1
ATOM 716 O O . ALA A 1 88 ? -12.849 0.732 0.600 1.00 93.25 88 ALA A O 1
ATOM 717 N N . ILE A 1 89 ? -11.945 -1.119 -0.311 1.00 92.81 89 ILE A N 1
ATOM 718 C CA . ILE A 1 89 ? -12.886 -2.068 0.309 1.00 92.81 89 ILE A CA 1
ATOM 719 C C . ILE A 1 89 ? -12.826 -1.961 1.836 1.00 92.81 89 ILE A C 1
ATOM 721 O O . ILE A 1 89 ? -13.855 -1.804 2.496 1.00 92.81 89 ILE A O 1
ATOM 725 N N . ARG A 1 90 ? -11.622 -1.992 2.415 1.00 90.31 90 ARG A N 1
ATOM 726 C CA . ARG A 1 90 ? -11.417 -1.911 3.865 1.00 90.31 90 ARG A CA 1
ATOM 727 C C . ARG A 1 90 ? -11.987 -0.621 4.454 1.00 90.31 90 ARG A C 1
ATOM 729 O O . ARG A 1 90 ? -12.644 -0.666 5.495 1.00 90.31 90 ARG A O 1
ATOM 736 N N . LEU A 1 91 ? -11.732 0.521 3.817 1.00 89.56 91 LEU A N 1
ATOM 737 C CA . LEU A 1 91 ? -12.240 1.816 4.267 1.00 89.56 91 LEU A CA 1
ATOM 738 C C . LEU A 1 91 ? -13.764 1.895 4.132 1.00 89.56 91 LEU A C 1
ATOM 740 O O . LEU A 1 91 ? -14.417 2.364 5.064 1.00 89.56 91 LEU A O 1
ATOM 744 N N . GLY A 1 92 ? -14.334 1.364 3.046 1.00 88.81 92 GLY A N 1
ATOM 745 C CA . GLY A 1 92 ? -15.784 1.256 2.865 1.00 88.81 92 GLY A CA 1
ATOM 746 C C . GLY A 1 92 ? -16.450 0.414 3.958 1.00 88.81 92 GLY A C 1
ATOM 747 O O . GLY A 1 92 ? -17.419 0.853 4.581 1.00 88.81 92 GLY A O 1
ATOM 748 N N . LEU A 1 93 ? -15.880 -0.753 4.272 1.00 86.69 93 LEU A N 1
ATOM 749 C CA . LEU A 1 93 ? -16.357 -1.6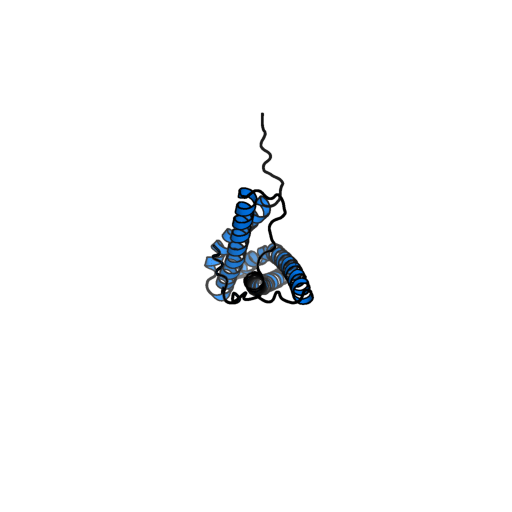15 5.358 1.00 86.69 93 LEU A CA 1
ATOM 750 C C . LEU A 1 93 ? -16.246 -0.922 6.722 1.00 86.69 93 LEU A C 1
ATOM 752 O O . LEU A 1 93 ? -17.204 -0.916 7.496 1.00 86.69 93 LEU A O 1
ATOM 756 N N . ARG A 1 94 ? -15.114 -0.270 7.007 1.00 84.94 94 ARG A N 1
ATOM 757 C CA . ARG A 1 94 ? -14.918 0.470 8.262 1.00 84.94 94 ARG A CA 1
ATOM 758 C C . ARG A 1 94 ? -15.890 1.641 8.401 1.00 84.94 94 ARG A C 1
ATOM 760 O O . ARG A 1 94 ? -16.374 1.895 9.503 1.00 84.94 94 ARG A O 1
ATOM 767 N N . TRP A 1 95 ? -16.193 2.344 7.311 1.00 84.62 95 TRP A N 1
ATOM 768 C CA . TRP A 1 95 ? -17.169 3.432 7.323 1.00 84.62 95 TRP A CA 1
ATOM 769 C C . TRP A 1 95 ? -18.592 2.914 7.564 1.00 84.62 95 TRP A C 1
ATOM 771 O O . TRP A 1 95 ? -19.346 3.520 8.325 1.00 84.62 95 TRP A O 1
ATOM 781 N N . ARG A 1 96 ? -18.942 1.759 6.982 1.00 82.69 96 ARG A N 1
ATOM 782 C CA . ARG A 1 96 ? -20.278 1.162 7.107 1.00 82.69 96 ARG A CA 1
ATOM 783 C C . ARG A 1 96 ? -20.568 0.580 8.493 1.00 82.69 96 ARG A C 1
ATOM 785 O O . ARG A 1 96 ? -21.689 0.731 8.977 1.00 82.69 96 ARG A O 1
ATOM 792 N N . PHE A 1 97 ? -19.593 -0.084 9.109 1.00 77.62 97 PHE A N 1
ATOM 793 C CA . PHE A 1 97 ? -19.791 -0.879 10.330 1.00 77.62 97 PHE A CA 1
ATOM 794 C C . PHE A 1 97 ? -19.110 -0.296 11.580 1.00 77.62 97 PHE A C 1
ATOM 796 O O . PHE A 1 97 ? -19.368 -0.755 12.693 1.00 77.62 97 PHE A O 1
ATOM 803 N N . GLY A 1 98 ? -18.296 0.750 11.423 1.00 74.75 98 GLY A N 1
ATOM 804 C CA . GLY A 1 98 ? -17.671 1.473 12.526 1.00 74.75 98 GLY A CA 1
ATOM 805 C C . GLY A 1 98 ? -16.418 0.803 13.098 1.00 74.75 98 GLY A C 1
ATOM 806 O O . GLY A 1 98 ? -15.998 -0.286 12.704 1.00 74.75 98 GLY A O 1
ATOM 807 N N . THR A 1 99 ? -15.786 1.508 14.037 1.00 70.88 99 THR A N 1
ATOM 808 C CA . THR A 1 99 ? -14.553 1.078 14.714 1.00 70.88 99 THR A CA 1
ATOM 809 C C . THR A 1 99 ? -14.856 0.302 15.996 1.00 70.88 99 THR A C 1
ATOM 811 O O . THR A 1 99 ? -15.778 0.698 16.714 1.00 70.88 99 THR A O 1
ATOM 814 N N . PRO A 1 100 ? -14.059 -0.728 16.346 1.00 69.81 100 PRO A N 1
ATOM 815 C CA . PRO A 1 100 ? -14.108 -1.330 17.675 1.00 69.81 100 PRO A CA 1
ATOM 816 C C . PRO A 1 100 ? -13.950 -0.269 18.771 1.00 69.81 100 PRO A C 1
ATOM 818 O O . PRO A 1 100 ? -13.221 0.713 18.594 1.00 69.81 100 PRO A O 1
ATOM 821 N N . GLN A 1 101 ? -14.649 -0.453 19.893 1.00 71.94 101 GLN A N 1
ATOM 822 C CA . GLN A 1 101 ? -14.525 0.458 21.029 1.00 71.94 101 GLN A CA 1
ATOM 823 C C . GLN A 1 101 ? -13.111 0.366 21.632 1.00 71.94 101 GLN A C 1
ATOM 825 O O . GLN A 1 101 ? -12.530 -0.722 21.630 1.00 71.94 101 GLN A O 1
ATOM 830 N N . PRO A 1 102 ? -12.549 1.480 22.142 1.00 72.75 102 PRO A N 1
ATOM 831 C CA . PRO A 1 102 ? -11.281 1.452 22.865 1.00 72.75 102 PRO A CA 1
ATOM 832 C C . PRO A 1 102 ? -11.316 0.445 24.020 1.00 72.75 102 PRO A C 1
ATOM 834 O O . PRO A 1 102 ? -12.368 0.237 24.630 1.00 72.75 102 PRO A O 1
ATOM 837 N N . LEU A 1 103 ? -10.169 -0.158 24.342 1.00 74.62 103 LEU A N 1
ATOM 838 C CA . LEU A 1 103 ? -10.062 -1.053 25.495 1.00 74.62 103 LEU A CA 1
ATOM 839 C C . LEU A 1 103 ? -10.443 -0.310 26.785 1.00 74.62 103 LEU A C 1
ATOM 841 O O . LEU A 1 103 ? -10.119 0.867 26.975 1.00 74.62 103 LEU A O 1
ATOM 845 N N . LYS A 1 104 ? -11.111 -1.018 27.702 1.00 71.94 104 LYS A N 1
ATOM 846 C CA . LYS A 1 104 ? -11.425 -0.482 29.033 1.00 71.94 104 LYS A CA 1
ATOM 847 C C . LYS A 1 104 ? -10.117 -0.082 29.731 1.00 71.94 104 LYS A C 1
ATOM 849 O O . LYS A 1 104 ? -9.208 -0.897 29.827 1.00 71.94 104 LYS A O 1
ATOM 854 N N . GLY A 1 105 ? -10.027 1.168 30.189 1.00 77.38 105 GLY A N 1
ATOM 855 C CA . GLY A 1 105 ? -8.836 1.717 30.856 1.00 77.38 105 GLY A CA 1
ATOM 856 C C . GLY A 1 105 ? -7.876 2.513 29.961 1.00 77.38 105 GLY A C 1
ATOM 857 O O . GLY A 1 105 ? -6.892 3.042 30.469 1.00 77.38 105 GLY A O 1
ATOM 858 N N . THR A 1 106 ? -8.144 2.656 28.655 1.00 79.38 106 THR A N 1
ATOM 859 C CA . THR A 1 106 ? -7.354 3.560 27.797 1.00 79.38 106 THR A CA 1
ATOM 860 C C . THR A 1 106 ? -7.603 5.021 28.184 1.00 79.38 106 THR A C 1
ATOM 862 O O . THR A 1 106 ? -8.744 5.485 28.169 1.00 79.38 106 THR A O 1
ATOM 865 N N . THR A 1 107 ? -6.541 5.765 28.503 1.00 86.44 107 THR A N 1
ATOM 866 C CA . THR A 1 107 ? -6.649 7.207 28.788 1.00 86.44 107 THR A CA 1
ATOM 867 C C . THR A 1 107 ? -6.983 8.000 27.519 1.00 86.44 107 THR A C 1
ATOM 869 O O . THR A 1 107 ? -6.640 7.604 26.403 1.00 86.44 107 THR A O 1
ATOM 872 N N . SER A 1 108 ? -7.640 9.156 27.666 1.00 84.50 108 SER A N 1
ATOM 873 C CA . SER A 1 108 ? -8.099 9.968 26.527 1.00 84.50 108 SER A CA 1
ATOM 874 C C . SER A 1 108 ? -6.970 10.375 25.572 1.00 84.50 108 SER A C 1
ATOM 876 O O . SER A 1 108 ? -7.172 10.398 24.357 1.00 84.50 108 SER A O 1
ATOM 878 N N . TRP A 1 109 ? -5.765 10.642 26.092 1.00 83.94 109 TRP A N 1
ATOM 879 C CA . TRP A 1 109 ? -4.606 10.978 25.260 1.00 83.94 109 TRP A CA 1
ATOM 880 C C . TRP A 1 109 ? -4.113 9.773 24.443 1.00 83.94 109 TRP A C 1
ATOM 882 O O . TRP A 1 109 ? -3.842 9.927 23.255 1.00 83.94 109 TRP A O 1
ATOM 892 N N . GLN A 1 110 ? -4.088 8.566 25.026 1.00 85.62 110 GLN A N 1
ATOM 893 C CA . GLN A 1 110 ? -3.718 7.329 24.322 1.00 85.62 110 GLN A CA 1
ATOM 894 C C . GLN A 1 110 ? -4.710 7.021 23.200 1.00 85.62 110 GLN A C 1
ATOM 896 O O . GLN A 1 110 ? -4.310 6.693 22.083 1.00 85.62 110 GLN A O 1
ATOM 901 N N . ALA A 1 111 ? -6.009 7.180 23.470 1.00 84.19 111 ALA A N 1
ATOM 902 C CA . ALA A 1 111 ? -7.053 6.971 22.473 1.00 84.19 111 ALA A CA 1
ATOM 903 C C . ALA A 1 111 ? -6.928 7.958 21.299 1.00 84.19 111 ALA A C 1
ATOM 905 O O . ALA A 1 111 ? -7.086 7.570 20.139 1.00 84.19 111 ALA A O 1
ATOM 906 N N . ASN A 1 112 ? -6.618 9.225 21.581 1.00 85.56 112 ASN A N 1
ATOM 907 C CA . ASN A 1 112 ? -6.423 10.240 20.547 1.00 85.56 112 ASN A CA 1
ATOM 908 C C . ASN A 1 112 ? -5.134 10.009 19.744 1.00 85.56 112 ASN A C 1
ATOM 910 O O . ASN A 1 112 ? -5.178 10.079 18.516 1.00 85.56 112 ASN A O 1
ATOM 914 N N . ALA A 1 113 ? -4.028 9.648 20.400 1.00 86.94 113 ALA A N 1
ATOM 915 C CA . ALA A 1 113 ? -2.774 9.299 19.732 1.00 86.94 113 ALA A CA 1
ATOM 916 C C . ALA A 1 113 ? -2.948 8.086 18.803 1.00 86.94 113 ALA A C 1
ATOM 918 O O . ALA A 1 113 ? -2.571 8.139 17.632 1.00 86.94 113 ALA A O 1
ATOM 919 N N . ALA A 1 114 ? -3.614 7.027 19.276 1.00 85.69 114 ALA A N 1
ATOM 920 C CA . ALA A 1 114 ? -3.900 5.847 18.466 1.00 85.69 114 ALA A CA 1
ATOM 921 C C . ALA A 1 114 ? -4.750 6.191 17.233 1.00 85.69 114 ALA A C 1
ATOM 923 O O . ALA A 1 114 ? -4.460 5.712 16.134 1.00 85.69 114 ALA A O 1
ATOM 924 N N . ARG A 1 115 ? -5.772 7.047 17.380 1.00 85.50 115 ARG A N 1
ATOM 925 C CA . ARG A 1 115 ? -6.582 7.527 16.246 1.00 85.50 115 ARG A CA 1
ATOM 926 C C . ARG A 1 115 ? -5.749 8.324 15.245 1.00 85.50 115 ARG A C 1
ATOM 928 O O . ARG A 1 115 ? -5.888 8.080 14.049 1.00 85.50 115 ARG A O 1
ATOM 935 N N . ALA A 1 116 ? -4.898 9.234 15.720 1.00 88.56 116 ALA A N 1
ATOM 936 C CA . ALA A 1 116 ? -4.044 10.062 14.869 1.00 88.56 116 ALA A CA 1
ATOM 937 C C . ALA A 1 116 ? -3.071 9.206 14.047 1.00 88.56 116 ALA A C 1
ATOM 939 O O . ALA A 1 116 ? -2.996 9.348 12.829 1.00 88.56 116 ALA A O 1
ATOM 940 N N . VAL A 1 117 ? -2.405 8.247 14.693 1.00 89.69 117 VAL A N 1
ATOM 941 C CA . VAL A 1 117 ? -1.509 7.288 14.036 1.00 89.69 117 VAL A CA 1
ATOM 942 C C . VAL A 1 117 ? -2.249 6.448 12.996 1.00 89.69 117 VAL A C 1
ATOM 944 O O . VAL A 1 117 ? -1.798 6.342 11.860 1.00 89.69 117 VAL A O 1
ATOM 947 N N . HIS A 1 118 ? -3.404 5.870 13.343 1.00 88.38 118 HIS A N 1
ATOM 948 C CA . HIS A 1 118 ? -4.177 5.063 12.393 1.00 88.38 118 HIS A CA 1
ATOM 949 C C . HIS A 1 118 ? -4.634 5.885 11.189 1.00 88.38 118 HIS A C 1
ATOM 951 O O . HIS A 1 118 ? -4.622 5.394 10.062 1.00 88.38 118 HIS A O 1
ATOM 957 N N . PHE A 1 119 ? -5.035 7.136 11.420 1.00 90.56 119 PHE A N 1
ATOM 958 C CA . PHE A 1 119 ? -5.380 8.053 10.344 1.00 90.56 119 PHE A CA 1
ATOM 959 C C . PHE A 1 119 ? -4.172 8.331 9.440 1.00 90.56 119 PHE A C 1
ATOM 961 O O . PHE A 1 119 ? -4.286 8.189 8.224 1.00 90.56 119 PHE A O 1
ATOM 968 N N . ALA A 1 120 ? -3.005 8.629 10.018 1.00 92.44 120 ALA A N 1
ATOM 969 C CA . ALA A 1 120 ? -1.770 8.844 9.267 1.00 92.44 120 ALA A CA 1
ATOM 970 C C . ALA A 1 120 ? -1.360 7.606 8.446 1.00 92.44 120 ALA A C 1
ATOM 972 O O . ALA A 1 120 ? -0.985 7.735 7.280 1.00 92.44 120 ALA A O 1
ATOM 973 N N . LEU A 1 121 ? -1.499 6.399 9.004 1.00 90.81 121 LEU A N 1
ATOM 974 C CA . LEU A 1 121 ? -1.254 5.143 8.285 1.00 90.81 121 LEU A CA 1
ATOM 975 C C . LEU A 1 121 ? -2.217 4.958 7.103 1.00 90.81 121 LEU A C 1
ATOM 977 O O . LEU A 1 121 ? -1.792 4.548 6.026 1.00 90.81 121 LEU A O 1
ATOM 981 N N . TYR A 1 122 ? -3.499 5.302 7.256 1.00 91.06 122 TYR A N 1
ATOM 982 C CA . TYR A 1 122 ? -4.436 5.242 6.131 1.00 91.06 122 TYR A CA 1
ATOM 983 C C . TYR A 1 122 ? -4.080 6.227 5.024 1.00 91.06 122 TYR A C 1
ATOM 985 O O . TYR A 1 122 ? -4.031 5.835 3.859 1.00 91.06 122 TYR A O 1
ATOM 993 N N . VAL A 1 123 ? -3.809 7.481 5.384 1.00 94.19 123 VAL A N 1
ATOM 994 C CA . VAL A 1 123 ? -3.439 8.519 4.415 1.00 94.19 123 VAL A CA 1
ATOM 995 C C . VAL A 1 123 ? -2.172 8.123 3.662 1.00 94.19 123 VAL A C 1
ATOM 997 O O . VAL A 1 123 ? -2.141 8.210 2.438 1.00 94.19 123 VAL A O 1
ATOM 1000 N N . THR A 1 124 ? -1.151 7.635 4.368 1.00 94.75 124 THR A N 1
ATOM 1001 C CA . THR A 1 124 ? 0.127 7.254 3.749 1.00 94.75 124 THR A CA 1
ATOM 1002 C C . THR A 1 124 ? 0.006 6.037 2.840 1.00 94.75 124 THR A C 1
ATOM 1004 O O . THR A 1 124 ? 0.514 6.098 1.727 1.00 94.75 124 THR A O 1
ATOM 1007 N N . ILE A 1 125 ? -0.714 4.975 3.226 1.00 93.25 125 ILE A N 1
ATOM 1008 C CA . ILE A 1 125 ? -0.929 3.814 2.339 1.00 93.25 125 ILE A CA 1
ATOM 1009 C C . ILE A 1 125 ? -1.703 4.220 1.076 1.00 93.25 125 ILE A C 1
ATOM 1011 O O . ILE A 1 125 ? -1.356 3.800 -0.028 1.00 93.25 125 ILE A O 1
ATOM 1015 N N . VAL A 1 126 ? -2.743 5.045 1.219 1.00 93.62 126 VAL A N 1
ATOM 1016 C CA . VAL A 1 126 ? -3.534 5.511 0.072 1.00 93.62 126 VAL A CA 1
ATOM 1017 C C . VAL A 1 126 ? -2.674 6.384 -0.848 1.00 93.62 126 VAL A C 1
ATOM 1019 O O . VAL A 1 126 ? -2.606 6.122 -2.048 1.00 93.62 126 VAL A O 1
ATOM 1022 N N . ALA A 1 127 ? -1.951 7.362 -0.295 1.00 95.75 127 ALA A N 1
ATOM 1023 C CA . ALA A 1 127 ? -1.031 8.208 -1.053 1.00 95.75 127 ALA A CA 1
ATOM 1024 C C . ALA A 1 127 ? 0.078 7.393 -1.742 1.00 95.75 127 ALA A C 1
ATOM 1026 O O . ALA A 1 127 ? 0.418 7.673 -2.893 1.00 95.75 127 ALA A O 1
ATOM 1027 N N . GLN A 1 128 ? 0.603 6.355 -1.085 1.00 96.06 128 GLN A N 1
ATOM 1028 C CA . GLN A 1 128 ? 1.596 5.443 -1.653 1.00 96.06 128 GLN A CA 1
ATOM 1029 C C . GLN A 1 128 ? 1.061 4.764 -2.916 1.00 96.06 128 GLN A C 1
ATOM 1031 O O . GLN A 1 128 ? 1.712 4.792 -3.960 1.00 96.06 128 GLN A O 1
ATOM 1036 N N . GLY A 1 129 ? -0.143 4.194 -2.838 1.00 94.19 129 GLY A N 1
ATOM 1037 C CA . GLY A 1 129 ? -0.781 3.538 -3.975 1.00 94.19 129 GLY A CA 1
ATOM 1038 C C . GLY A 1 129 ? -1.040 4.504 -5.132 1.00 94.19 129 GLY A C 1
ATOM 1039 O O . GLY A 1 129 ? -0.641 4.230 -6.263 1.00 94.19 129 GLY A O 1
ATOM 1040 N N . PHE A 1 130 ? -1.632 5.669 -4.851 1.00 95.69 130 PHE A N 1
ATOM 1041 C CA . PHE A 1 130 ? -1.912 6.672 -5.883 1.00 95.69 130 PHE A CA 1
ATOM 1042 C C . PHE A 1 130 ? -0.641 7.185 -6.561 1.00 95.69 130 PHE A C 1
ATOM 1044 O O . PHE A 1 130 ? -0.567 7.195 -7.786 1.00 95.69 130 PHE A O 1
ATOM 1051 N N . THR A 1 131 ? 0.378 7.569 -5.790 1.00 96.62 131 THR A N 1
ATOM 1052 C CA . THR A 1 131 ? 1.652 8.038 -6.363 1.00 96.62 131 THR A CA 1
ATOM 1053 C C . THR A 1 131 ? 2.338 6.957 -7.198 1.00 96.62 131 THR A C 1
ATOM 1055 O O . THR A 1 131 ? 2.903 7.279 -8.237 1.00 96.62 131 THR A O 1
ATOM 1058 N N . GLY A 1 132 ? 2.242 5.681 -6.805 1.00 94.31 132 GLY A N 1
ATOM 1059 C CA . GLY A 1 132 ? 2.782 4.558 -7.581 1.00 94.31 132 GLY A CA 1
ATOM 1060 C C . GLY A 1 132 ? 2.044 4.347 -8.903 1.00 94.31 132 GLY A C 1
ATOM 1061 O O . GLY A 1 132 ? 2.676 4.221 -9.951 1.00 94.31 132 GLY A O 1
ATOM 1062 N N . ALA A 1 133 ? 0.709 4.387 -8.878 1.00 94.94 133 ALA A N 1
ATOM 1063 C CA . ALA A 1 133 ? -0.110 4.291 -10.085 1.00 94.94 133 ALA A CA 1
ATOM 1064 C C . ALA A 1 133 ? 0.173 5.452 -11.054 1.00 94.94 133 ALA A C 1
ATOM 1066 O O . ALA A 1 133 ? 0.378 5.228 -12.246 1.00 94.94 133 ALA A O 1
ATOM 1067 N N . VAL A 1 134 ? 0.258 6.686 -10.544 1.00 96.44 134 VAL A N 1
ATOM 1068 C CA . VAL A 1 134 ? 0.616 7.854 -11.364 1.00 96.44 134 VAL A CA 1
ATOM 1069 C C . VAL A 1 134 ? 2.024 7.696 -11.939 1.00 96.44 134 VAL A C 1
ATOM 1071 O O . VAL A 1 134 ? 2.212 7.980 -13.118 1.00 96.44 134 VAL A O 1
ATOM 1074 N N . ALA A 1 135 ? 2.997 7.205 -11.162 1.00 93.62 135 ALA A N 1
ATOM 1075 C CA . ALA A 1 135 ? 4.366 7.023 -11.643 1.00 93.62 135 ALA A CA 1
ATOM 1076 C C . ALA A 1 135 ? 4.438 6.083 -12.851 1.00 93.62 135 ALA A C 1
ATOM 1078 O O . ALA A 1 135 ? 5.114 6.398 -13.826 1.00 93.62 135 ALA A O 1
ATOM 1079 N N . VAL A 1 136 ? 3.721 4.960 -12.799 1.00 92.25 136 VAL A N 1
ATOM 1080 C CA . VAL A 1 136 ? 3.773 3.923 -13.839 1.00 92.25 136 VAL A CA 1
ATOM 1081 C C . VAL A 1 136 ? 2.961 4.294 -15.080 1.00 92.25 136 VAL A C 1
ATOM 1083 O O . VAL A 1 136 ? 3.415 4.040 -16.191 1.00 92.25 136 VAL A O 1
ATOM 1086 N N . TYR A 1 137 ? 1.774 4.884 -14.914 1.00 93.25 137 TYR A N 1
ATOM 1087 C CA . TYR A 1 137 ? 0.831 5.055 -16.029 1.00 93.25 137 TYR A CA 1
ATOM 1088 C C . TYR A 1 137 ? 0.767 6.470 -16.604 1.00 93.25 137 TYR A C 1
ATOM 1090 O O . TYR A 1 137 ? 0.245 6.644 -17.702 1.00 93.25 137 TYR A O 1
ATOM 1098 N N . LEU A 1 138 ? 1.250 7.481 -15.876 1.00 94.12 138 LEU A N 1
ATOM 1099 C CA . LEU A 1 138 ? 1.058 8.884 -16.251 1.00 94.12 138 LEU A CA 1
ATOM 1100 C C . LEU A 1 138 ? 2.371 9.668 -16.277 1.00 94.12 138 LEU A C 1
ATOM 1102 O O . LEU A 1 138 ? 2.719 10.257 -17.297 1.00 94.12 138 LEU A O 1
ATOM 1106 N N . TRP A 1 139 ? 3.092 9.715 -15.153 1.00 92.62 139 TRP A N 1
ATOM 1107 C CA . TRP A 1 139 ? 4.213 10.632 -14.969 1.00 92.62 139 TRP A CA 1
ATOM 1108 C C . TRP A 1 139 ? 5.280 10.079 -14.019 1.00 92.62 139 TRP A C 1
ATOM 1110 O O . TRP A 1 139 ? 5.234 10.280 -12.805 1.00 92.62 139 TRP A O 1
ATOM 1120 N N . TRP A 1 140 ? 6.295 9.429 -14.591 1.00 88.38 140 TRP A N 1
ATOM 1121 C CA . TRP A 1 140 ? 7.389 8.789 -13.851 1.00 88.38 140 TRP A CA 1
ATOM 1122 C C . TRP A 1 140 ? 8.130 9.676 -12.827 1.00 88.38 140 TRP A C 1
ATOM 1124 O O . TRP A 1 140 ? 8.485 9.161 -11.762 1.00 88.38 140 TRP A O 1
ATOM 1134 N N . PRO A 1 141 ? 8.360 10.989 -13.049 1.00 92.00 141 PRO A N 1
ATOM 1135 C CA . PRO A 1 141 ? 9.032 11.844 -12.064 1.00 92.00 141 PRO A CA 1
ATOM 1136 C C . PRO A 1 141 ? 8.376 11.885 -10.673 1.00 92.00 141 PRO A C 1
ATOM 1138 O O . PRO A 1 141 ? 9.076 12.112 -9.685 1.00 92.00 141 PRO A O 1
ATOM 1141 N N . ILE A 1 142 ? 7.074 11.583 -10.550 1.00 93.81 142 ILE A N 1
ATOM 1142 C CA . ILE A 1 142 ? 6.402 11.474 -9.240 1.00 93.81 142 ILE A CA 1
ATOM 1143 C C . ILE A 1 142 ? 6.932 10.305 -8.385 1.00 93.81 142 ILE A C 1
ATOM 1145 O O . ILE A 1 142 ? 6.671 10.249 -7.183 1.00 93.81 142 ILE A O 1
ATOM 1149 N N . SER A 1 143 ? 7.713 9.387 -8.966 1.00 91.44 143 SER A N 1
ATOM 1150 C CA . SER A 1 143 ? 8.373 8.289 -8.245 1.00 91.44 143 SER A CA 1
ATOM 1151 C C . SER A 1 143 ? 9.236 8.777 -7.073 1.00 91.44 143 SER A C 1
ATOM 1153 O O . SER A 1 143 ? 9.330 8.090 -6.057 1.00 91.44 143 SER A O 1
ATOM 1155 N N . ALA A 1 144 ? 9.793 9.992 -7.142 1.00 92.56 144 ALA A N 1
ATOM 1156 C CA . ALA A 1 144 ? 10.483 10.605 -6.007 1.00 92.56 144 ALA A CA 1
ATOM 1157 C C . ALA A 1 144 ? 9.546 10.792 -4.799 1.00 92.56 144 ALA A C 1
ATOM 1159 O O . ALA A 1 144 ? 9.894 10.420 -3.676 1.00 92.56 144 ALA A O 1
ATOM 1160 N N . ALA A 1 145 ? 8.331 11.299 -5.031 1.00 94.88 145 ALA A N 1
ATOM 1161 C CA . ALA A 1 145 ? 7.314 11.431 -3.992 1.00 94.88 145 ALA A CA 1
ATOM 1162 C C . ALA A 1 145 ? 6.873 10.057 -3.468 1.00 94.88 145 ALA A C 1
ATOM 1164 O O . ALA A 1 145 ? 6.765 9.880 -2.257 1.00 94.88 145 ALA A O 1
ATOM 1165 N N . HIS A 1 146 ? 6.710 9.065 -4.348 1.00 95.62 146 HIS A N 1
ATOM 1166 C CA . HIS A 1 146 ? 6.381 7.688 -3.960 1.00 95.62 146 HIS A CA 1
ATOM 1167 C C . HIS A 1 146 ? 7.404 7.084 -2.977 1.00 95.62 146 HIS A C 1
ATOM 1169 O O . HIS A 1 146 ? 7.033 6.432 -2.002 1.00 95.62 146 HIS A O 1
ATOM 1175 N N . VAL A 1 147 ? 8.703 7.333 -3.180 1.00 93.62 147 VAL A N 1
ATOM 1176 C CA . VAL A 1 147 ? 9.756 6.874 -2.253 1.00 93.62 147 VAL A CA 1
ATOM 1177 C C . VAL A 1 147 ? 9.719 7.641 -0.926 1.00 93.62 147 VAL A C 1
ATOM 1179 O O . VAL A 1 147 ? 9.943 7.052 0.133 1.00 93.62 147 VAL A O 1
ATOM 1182 N N . ILE A 1 148 ? 9.434 8.946 -0.953 1.00 95.75 148 ILE A N 1
ATOM 1183 C CA . ILE A 1 148 ? 9.319 9.763 0.266 1.00 95.75 148 ILE A CA 1
ATOM 1184 C C . ILE A 1 148 ? 8.133 9.294 1.117 1.00 95.75 148 ILE A C 1
ATOM 1186 O O . ILE A 1 148 ? 8.301 9.056 2.314 1.00 95.75 148 ILE A O 1
ATOM 1190 N N . VAL A 1 149 ? 6.962 9.103 0.504 1.00 95.06 149 VAL A N 1
ATOM 1191 C CA . VAL A 1 149 ? 5.758 8.612 1.192 1.00 95.06 149 VAL A CA 1
ATOM 1192 C C . VAL A 1 149 ? 6.018 7.242 1.822 1.00 95.06 149 VAL A C 1
ATOM 1194 O O . VAL A 1 149 ? 5.655 7.033 2.981 1.00 95.06 149 VAL A O 1
ATOM 1197 N N . PHE A 1 150 ? 6.746 6.355 1.137 1.00 93.75 150 PHE A N 1
ATOM 1198 C CA . PHE A 1 150 ? 7.122 5.051 1.686 1.00 93.75 150 PHE A CA 1
ATOM 1199 C C . PHE A 1 150 ? 7.966 5.161 2.960 1.00 93.75 150 PHE A C 1
ATOM 1201 O O . PHE A 1 150 ? 7.732 4.447 3.935 1.00 93.75 150 PHE A O 1
ATOM 1208 N N . ARG A 1 151 ? 8.942 6.074 2.981 1.00 94.00 151 ARG A N 1
ATOM 1209 C CA . ARG A 1 151 ? 9.798 6.302 4.157 1.00 94.00 151 ARG A CA 1
ATOM 1210 C C . ARG A 1 151 ? 8.997 6.832 5.340 1.00 94.00 151 ARG A C 1
ATOM 1212 O O . ARG A 1 151 ? 9.222 6.392 6.465 1.00 94.00 151 ARG A O 1
ATOM 1219 N N . ILE A 1 152 ? 8.046 7.730 5.085 1.00 94.25 152 ILE A N 1
ATOM 1220 C CA . ILE A 1 152 ? 7.124 8.227 6.113 1.00 94.25 152 ILE A CA 1
ATOM 1221 C C . ILE A 1 152 ? 6.279 7.071 6.653 1.00 94.25 152 ILE A C 1
ATOM 1223 O O . ILE A 1 152 ? 6.182 6.906 7.867 1.00 94.25 152 ILE A O 1
ATOM 1227 N N . PHE A 1 153 ? 5.716 6.240 5.771 1.00 93.19 153 PHE A N 1
ATOM 1228 C CA . PHE A 1 153 ? 4.948 5.058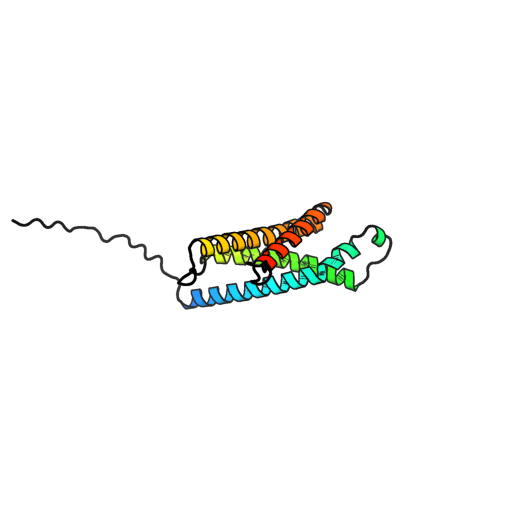 6.159 1.00 93.19 153 PHE A CA 1
ATOM 1229 C C . PHE A 1 153 ? 5.762 4.116 7.060 1.00 93.19 153 PHE A C 1
ATOM 1231 O O . PHE A 1 153 ? 5.297 3.759 8.142 1.00 93.19 153 PHE A O 1
ATOM 1238 N N . LEU A 1 154 ? 6.994 3.769 6.671 1.00 90.75 154 LEU A N 1
ATOM 1239 C CA . LEU A 1 154 ? 7.872 2.934 7.497 1.00 9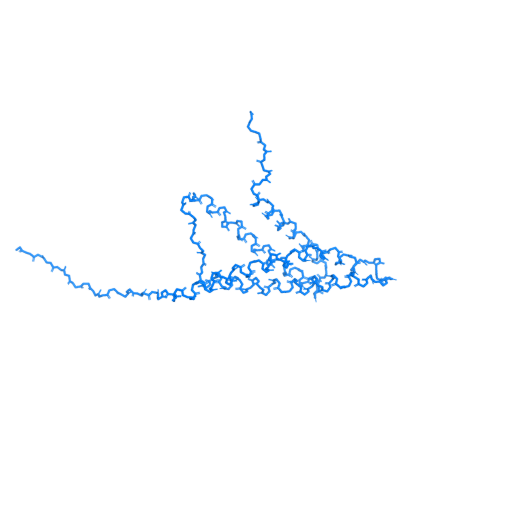0.75 154 LEU A CA 1
ATOM 1240 C C . LEU A 1 154 ? 8.202 3.588 8.843 1.00 90.75 154 LEU A C 1
ATOM 1242 O O . LEU A 1 154 ? 8.189 2.904 9.864 1.00 90.75 154 LEU A O 1
ATOM 1246 N N . GLY A 1 155 ? 8.454 4.899 8.864 1.00 90.81 155 GLY A N 1
ATOM 1247 C CA . GLY A 1 155 ? 8.687 5.647 10.100 1.00 90.81 155 GLY A CA 1
ATOM 1248 C C . GLY A 1 155 ? 7.492 5.590 11.053 1.00 90.81 155 GLY A C 1
ATOM 1249 O O . GLY A 1 155 ? 7.674 5.358 12.247 1.00 90.81 155 GLY A O 1
ATOM 1250 N N . LEU A 1 156 ? 6.267 5.722 10.529 1.00 89.88 156 LEU A N 1
ATOM 1251 C CA . LEU A 1 156 ? 5.037 5.576 11.313 1.00 89.88 156 LEU A CA 1
ATOM 1252 C C . LEU A 1 156 ? 4.891 4.157 11.869 1.00 89.88 156 LEU A C 1
ATOM 1254 O O . LEU A 1 156 ? 4.631 4.002 13.058 1.00 89.88 156 LEU A O 1
ATOM 1258 N N . VAL A 1 157 ? 5.103 3.127 11.045 1.00 87.62 157 VAL A N 1
ATOM 1259 C CA . VAL A 1 157 ? 5.037 1.725 11.488 1.00 87.62 157 VAL A CA 1
ATOM 1260 C C . VAL A 1 157 ? 6.072 1.448 12.583 1.00 87.62 157 VAL A C 1
ATOM 1262 O O . VAL A 1 157 ? 5.729 0.878 13.619 1.00 87.62 157 VAL A O 1
ATOM 1265 N N . PHE A 1 158 ? 7.315 1.897 12.406 1.00 84.94 158 PHE A N 1
ATOM 1266 C CA . PHE A 1 158 ? 8.379 1.675 13.385 1.00 84.94 158 PHE A CA 1
ATOM 1267 C C . PHE A 1 158 ? 8.139 2.437 14.694 1.00 84.94 158 PHE A C 1
ATOM 1269 O O . PHE A 1 158 ? 8.286 1.865 15.766 1.00 84.94 158 PHE A O 1
ATOM 1276 N N . CYS A 1 159 ? 7.688 3.693 14.622 1.00 78.25 159 CYS A N 1
ATOM 1277 C CA . CYS A 1 159 ? 7.322 4.491 15.799 1.00 78.25 159 CYS A CA 1
ATOM 1278 C C . CYS A 1 159 ? 6.197 3.833 16.619 1.00 78.25 159 CYS A C 1
ATOM 1280 O O . CYS A 1 159 ? 6.158 3.940 17.843 1.00 78.25 159 CYS A O 1
ATOM 1282 N N . THR A 1 160 ? 5.296 3.101 15.957 1.00 74.00 160 THR A N 1
ATOM 1283 C CA . THR A 1 160 ? 4.224 2.356 16.635 1.00 74.00 160 THR A CA 1
ATOM 1284 C C . THR A 1 160 ? 4.657 1.017 17.219 1.00 74.00 160 THR A C 1
ATOM 1286 O O . THR A 1 160 ? 3.893 0.411 17.971 1.00 74.00 160 THR A O 1
ATOM 1289 N N . TRP A 1 161 ? 5.868 0.552 16.908 1.00 67.69 161 TRP A N 1
ATOM 1290 C CA . TRP A 1 161 ? 6.444 -0.636 17.519 1.00 67.69 161 TRP A CA 1
ATOM 1291 C C . TRP A 1 161 ? 7.013 -0.255 18.899 1.00 67.69 161 TRP A C 1
ATOM 1293 O O . TRP A 1 161 ? 7.903 0.591 18.952 1.00 67.69 161 TRP A O 1
ATOM 1303 N N . PRO A 1 162 ? 6.554 -0.830 20.030 1.00 59.59 162 PRO A N 1
ATOM 1304 C CA . PRO A 1 162 ? 6.877 -0.338 21.382 1.00 59.59 162 PRO A CA 1
ATOM 1305 C C . PRO A 1 162 ? 8.337 -0.476 21.867 1.00 59.59 162 PRO A C 1
ATOM 1307 O O . PRO A 1 162 ? 8.572 -0.632 23.063 1.00 59.59 162 PRO A O 1
ATOM 1310 N N . ARG A 1 163 ? 9.351 -0.429 20.998 1.00 58.62 163 ARG A N 1
ATOM 1311 C CA . ARG A 1 163 ? 10.765 -0.434 21.398 1.00 58.62 163 ARG A CA 1
ATOM 1312 C C . ARG A 1 163 ? 11.590 0.476 20.492 1.00 58.62 163 ARG A C 1
ATOM 1314 O O . ARG A 1 163 ? 11.901 0.054 19.388 1.00 58.62 163 ARG A O 1
ATOM 1321 N N . ALA A 1 164 ? 11.949 1.668 20.990 1.00 45.78 164 ALA A N 1
ATOM 1322 C CA . ALA A 1 164 ? 13.230 2.369 20.742 1.00 45.78 164 ALA A CA 1
ATOM 1323 C C . ALA A 1 164 ? 13.252 3.865 21.162 1.00 45.78 164 ALA A C 1
ATOM 1325 O O . ALA A 1 164 ? 14.063 4.622 20.645 1.00 45.78 164 ALA A O 1
ATOM 1326 N N . CYS A 1 165 ? 12.448 4.320 22.130 1.00 44.44 165 CYS A N 1
ATOM 1327 C CA . CYS A 1 165 ? 12.793 5.533 22.892 1.00 44.44 165 CYS A CA 1
ATOM 1328 C C . CYS A 1 165 ? 13.250 5.127 24.292 1.00 44.44 165 CYS A C 1
ATOM 1330 O O . CYS A 1 165 ? 12.570 5.348 25.287 1.00 44.44 165 CYS A O 1
ATOM 1332 N N . GLY A 1 166 ? 14.402 4.457 24.336 1.00 48.75 166 GLY A N 1
ATOM 1333 C CA . GLY A 1 166 ? 15.245 4.418 25.519 1.00 48.75 166 GLY A CA 1
ATOM 1334 C C . GLY A 1 166 ? 16.223 5.583 25.439 1.00 48.75 166 GLY A C 1
ATOM 1335 O O . GLY A 1 166 ? 17.229 5.483 24.748 1.00 48.75 166 GLY A O 1
ATOM 1336 N N . THR A 1 167 ? 15.920 6.671 26.140 1.00 44.97 167 THR A N 1
ATOM 1337 C CA . THR A 1 167 ? 16.922 7.629 26.621 1.00 44.97 167 THR A CA 1
ATOM 1338 C C . THR A 1 167 ? 16.549 8.012 28.048 1.00 44.97 167 THR A C 1
ATOM 1340 O O . THR A 1 167 ? 15.738 8.902 28.278 1.00 44.97 167 THR A O 1
ATOM 1343 N N . ASN A 1 168 ? 17.090 7.214 28.969 1.00 43.34 168 ASN A N 1
ATOM 1344 C CA . ASN A 1 168 ? 17.688 7.567 30.255 1.00 43.34 168 ASN A CA 1
ATOM 1345 C C . ASN A 1 168 ? 17.058 8.712 31.057 1.00 43.34 168 ASN A C 1
ATOM 1347 O O . ASN A 1 168 ? 17.288 9.886 30.789 1.00 43.34 168 ASN A O 1
ATOM 1351 N N . SER A 1 169 ? 16.391 8.327 32.144 1.00 37.62 169 SER A N 1
ATOM 1352 C CA . SER A 1 169 ? 16.403 9.094 33.386 1.00 37.62 169 SER A CA 1
ATOM 1353 C C . SER A 1 169 ? 17.686 8.753 34.151 1.00 37.62 169 SER A C 1
ATOM 1355 O O . SER A 1 169 ? 17.835 7.618 34.600 1.00 37.62 169 SER A O 1
ATOM 1357 N N . PHE A 1 170 ? 18.582 9.727 34.272 1.00 45.62 170 PHE A N 1
ATOM 135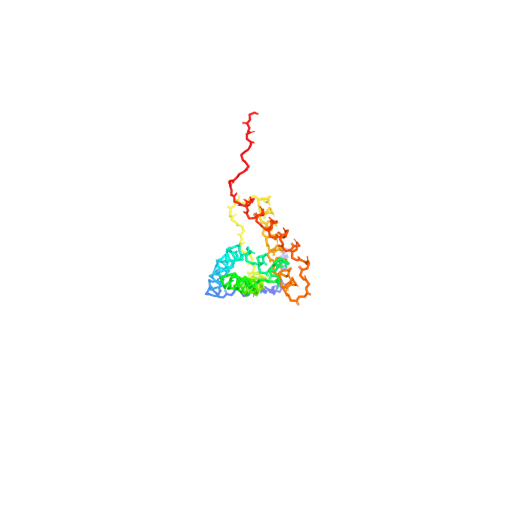8 C CA . PHE A 1 170 ? 19.386 9.991 35.467 1.00 45.62 170 PHE A CA 1
ATOM 1359 C C . PHE A 1 170 ? 19.444 11.505 35.638 1.00 45.62 170 PHE A C 1
ATOM 1361 O O . PHE A 1 170 ? 19.610 12.189 34.602 1.00 45.62 170 PHE A O 1
#

pLDDT: mean 81.88, std 15.87, range [37.62, 97.12]

Radius of gyration: 24.18 Å; chains: 1; bounding box: 77×32×70 Å

Secondary structure (DSSP, 8-state):
-----------------PPPHHHHHHHHHHHHHHHHHHHHHHHHHHHHHHHHHHHT-GGGTTSPPPHHHHHHHHHHHHHHHHHHHHHHHHHHHHHHH-PPPPPTT--HHHHHHHHHHHHHHHHHHHHHHHHHHHHHHT-GGGHHHHHHHHHHHHHHHHHTSS--------

Foldseek 3Di:
DDDDDDDDDPPPPPPVPDPPPVVVVVLVVVLVVLVVLLVVLVVLLVVLVVLVCQCPPPVCVPPPDDPVSVVSVVSNLVSLLVSLVSLVVNVVSCVVNHDDDDDPPDDPVNVVVVVVLVVLLSVLSNVLSVLSCCCPPPNVVSVVVNVVSVVVNVVSVVVPPPDDPDDDDD

Sequence (170 aa):
MKRNDVTSPPGKYRMKQDPPAQLRELYHWSLIVLHWLVVALVVAQYVTSAAMLRVHKPRQIFARPDPLDLLQNTIHIWAGLMIIVLMAIRLGLRWRFGTPQPLKGTTSWQANAARAVHFALYVTIVAQGFTGAVAVYLWWPISAAHVIVFRIFLGLVFCTWPRACGTNSF